Protein AF-A0A9P0EBK1-F1 (afdb_monomer_lite)

Sequence (150 aa):
MSRCSFFGSYISLRIVVLMTQYEDGDSQLDVKVKKATERISENIHIVANEPSLAFYRLQEHVRKALPPMVEKRVEVTKLHHELQGRCYDVEYAVRTKESTSVYKRLSAHITIDLPDLPELSDALRETASKVESMMAQARTASLATNDGNS

pLDDT: mean 74.44, std 15.63, range [40.44, 98.38]

Radius of gyration: 36.27 Å; chains: 1; bounding box: 53×40×98 Å

Foldseek 3Di:
DVVLQVVLVVVLVVLVVVLVPDDDDDPVVNVVSVVVSVVVSVLSNCCSPPVVVNVVVVVVCCVPVVPVVVVVVVVVVVVVVVVVVVVVVVVVVVVCCVVVPPVVVVVVVPPPPDDDDVVVVVVVVVVVVVVVVVVVVVVVVVVVPPPDDD

Organism: Nezara viridula (NCBI:txid85310)

Structure (mmCIF, N/CA/C/O backbone):
data_AF-A0A9P0EBK1-F1
#
_entry.id   AF-A0A9P0EBK1-F1
#
loop_
_atom_site.group_PDB
_atom_site.id
_atom_site.type_symbol
_atom_site.label_atom_id
_atom_site.label_alt_id
_atom_site.label_comp_id
_atom_site.label_asym_id
_atom_site.label_entity_id
_atom_site.label_seq_id
_atom_site.pdbx_PDB_ins_code
_atom_site.Cartn_x
_atom_site.Cartn_y
_atom_site.Cartn_z
_atom_site.occupancy
_atom_site.B_iso_or_equiv
_atom_site.auth_seq_id
_atom_site.auth_comp_id
_atom_site.auth_asym_id
_atom_site.auth_atom_id
_atom_site.pdbx_PDB_model_num
ATOM 1 N N . MET A 1 1 ? -22.689 16.386 29.065 1.00 52.69 1 MET A N 1
ATOM 2 C CA . MET A 1 1 ? -22.058 15.070 28.808 1.00 52.69 1 MET A CA 1
ATOM 3 C C . MET A 1 1 ? -23.048 13.904 28.756 1.00 52.69 1 MET A C 1
ATOM 5 O O . MET A 1 1 ? -22.875 13.059 27.894 1.00 52.69 1 MET A O 1
ATOM 9 N N . SER A 1 2 ? -24.131 13.875 29.542 1.00 53.50 2 SER A N 1
ATOM 10 C CA . SER A 1 2 ? -25.015 12.693 29.655 1.00 53.50 2 SER A CA 1
ATOM 11 C C . SER A 1 2 ? -25.750 12.242 28.379 1.00 53.50 2 SER A C 1
ATOM 13 O O . SER A 1 2 ? -26.094 11.071 28.264 1.00 53.50 2 SER A O 1
ATOM 15 N N . ARG A 1 3 ? -25.982 13.127 27.396 1.00 54.09 3 ARG A N 1
ATOM 16 C CA . ARG A 1 3 ? -26.637 12.755 26.122 1.00 54.09 3 ARG A CA 1
ATOM 17 C C . ARG A 1 3 ? -25.721 11.975 25.165 1.00 54.09 3 ARG A C 1
ATOM 19 O O . ARG A 1 3 ? -26.217 11.081 24.489 1.00 54.09 3 ARG A O 1
ATOM 26 N N . CYS A 1 4 ? -24.412 12.258 25.145 1.00 51.88 4 CYS A N 1
ATOM 27 C CA . CYS A 1 4 ? -23.441 11.478 24.357 1.00 51.88 4 CYS A CA 1
ATOM 28 C C . CYS A 1 4 ? -23.273 10.068 24.926 1.00 51.88 4 CYS A C 1
ATOM 30 O O . CYS A 1 4 ? -23.305 9.104 24.170 1.00 51.88 4 CYS A O 1
ATOM 32 N N . SER A 1 5 ? -23.201 9.944 26.252 1.00 57.41 5 SER A N 1
ATOM 33 C CA . SER A 1 5 ? -23.098 8.655 26.941 1.00 57.41 5 SER A CA 1
ATOM 34 C C . SER A 1 5 ? -24.296 7.742 26.678 1.00 57.41 5 SER A C 1
ATOM 36 O O . SER A 1 5 ? -24.140 6.543 26.431 1.00 57.41 5 SER A O 1
ATOM 38 N N . PHE A 1 6 ? -25.504 8.319 26.675 1.00 58.19 6 PHE A N 1
ATOM 39 C CA . PHE A 1 6 ? -26.739 7.582 26.407 1.00 58.19 6 PHE A CA 1
ATOM 40 C C . PHE A 1 6 ? -26.846 7.161 24.937 1.00 58.19 6 PHE A C 1
ATOM 42 O O . PHE A 1 6 ? -27.179 6.017 24.641 1.00 58.19 6 PHE A O 1
ATOM 49 N N . PHE A 1 7 ? -26.509 8.063 24.009 1.00 63.38 7 PHE A N 1
ATOM 50 C CA . PHE A 1 7 ? -26.527 7.773 22.576 1.00 63.38 7 PHE A CA 1
ATOM 51 C C . PHE A 1 7 ? -25.446 6.755 22.185 1.00 63.38 7 PHE A C 1
ATOM 53 O O . PHE A 1 7 ? -25.712 5.843 21.412 1.00 63.38 7 PHE A O 1
ATOM 60 N N . GLY A 1 8 ? -24.258 6.839 22.785 1.00 63.53 8 GLY A N 1
ATOM 61 C CA . GLY A 1 8 ? -23.169 5.878 22.614 1.00 63.53 8 GLY A CA 1
ATOM 62 C C . GLY A 1 8 ? -23.495 4.475 23.095 1.00 63.53 8 GLY A C 1
ATOM 63 O O . GLY A 1 8 ? -23.283 3.504 22.371 1.00 63.53 8 GLY A O 1
ATOM 64 N N . SER A 1 9 ? -24.062 4.377 24.299 1.00 67.00 9 SER A N 1
ATOM 65 C CA . SER A 1 9 ? -24.529 3.101 24.849 1.00 67.00 9 SER A CA 1
ATOM 66 C C . SER A 1 9 ? -25.658 2.517 23.999 1.00 67.00 9 SER A C 1
ATOM 68 O O . SER A 1 9 ? -25.651 1.323 23.716 1.00 67.00 9 SER A O 1
ATOM 70 N N . TYR A 1 10 ? -26.578 3.358 23.513 1.00 72.19 10 TYR A N 1
ATOM 71 C CA . TYR A 1 10 ? -27.654 2.942 22.615 1.00 72.19 10 TYR A CA 1
ATOM 72 C C . TYR A 1 10 ? -27.128 2.436 21.263 1.00 72.19 10 TYR A C 1
ATOM 74 O O . TYR A 1 10 ? -27.558 1.382 20.806 1.00 72.19 10 TYR A O 1
ATOM 82 N N . ILE A 1 11 ? -26.174 3.132 20.632 1.00 72.94 11 ILE A N 1
ATOM 83 C CA . ILE A 1 11 ? -25.571 2.690 19.364 1.00 72.94 11 ILE A CA 1
ATOM 84 C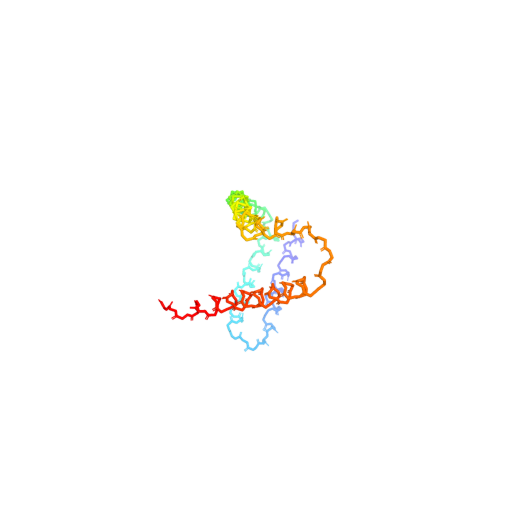 C . ILE A 1 11 ? -24.776 1.394 19.555 1.00 72.94 11 ILE A C 1
ATOM 86 O O . ILE A 1 11 ? -24.922 0.482 18.745 1.00 72.94 11 ILE A O 1
ATOM 90 N N . SER A 1 12 ? -23.970 1.287 20.616 1.00 70.12 12 SER A N 1
ATOM 91 C CA . SER A 1 12 ? -23.193 0.075 20.904 1.00 70.12 12 SER A CA 1
ATOM 92 C C . SER A 1 12 ? -24.108 -1.133 21.126 1.00 70.12 12 SER A C 1
ATOM 94 O O . SER A 1 12 ? -23.934 -2.169 20.486 1.00 70.12 12 SER A O 1
ATOM 96 N N . LEU A 1 13 ? -25.162 -0.964 21.933 1.00 69.19 13 LEU A N 1
ATOM 97 C CA . LEU A 1 13 ? -26.170 -1.997 22.164 1.00 69.19 13 LEU A CA 1
ATOM 98 C C . LEU A 1 13 ? -26.901 -2.373 20.867 1.00 69.19 13 LEU A C 1
ATOM 100 O O . LEU A 1 13 ? -27.123 -3.549 20.598 1.00 69.19 13 LEU A O 1
ATOM 104 N N . ARG A 1 14 ? -27.228 -1.392 20.020 1.00 75.38 14 ARG A N 1
ATOM 105 C CA . ARG A 1 14 ? -27.930 -1.624 18.753 1.00 75.38 14 ARG A CA 1
ATOM 106 C C . ARG A 1 14 ? -27.056 -2.312 17.699 1.00 75.38 14 ARG A C 1
ATOM 108 O O . ARG A 1 14 ? -27.589 -3.096 16.924 1.00 75.38 14 ARG A O 1
ATOM 115 N N . ILE A 1 15 ? -25.745 -2.066 17.680 1.00 74.75 15 ILE A N 1
ATOM 116 C CA . ILE A 1 15 ? -24.783 -2.781 16.821 1.00 74.75 15 ILE A CA 1
ATOM 117 C C . ILE A 1 15 ? -24.670 -4.248 17.240 1.00 74.75 15 ILE A C 1
ATOM 119 O O . ILE A 1 15 ? -24.749 -5.125 16.384 1.00 74.75 15 ILE A O 1
ATOM 123 N N . VAL A 1 16 ? -24.549 -4.516 18.546 1.00 68.69 16 VAL A N 1
ATOM 124 C CA . VAL A 1 16 ? -24.516 -5.888 19.077 1.00 68.69 16 VAL A CA 1
ATOM 125 C C . VAL A 1 16 ? -25.817 -6.622 18.737 1.00 68.69 16 VAL A C 1
ATOM 127 O O . VAL A 1 16 ? -25.772 -7.725 18.203 1.00 68.69 16 VAL A O 1
ATOM 130 N N . VAL A 1 17 ? -26.974 -5.983 18.951 1.00 69.81 17 VAL A N 1
ATOM 131 C CA . VAL A 1 17 ? -28.292 -6.576 18.664 1.00 69.81 17 VAL A CA 1
ATOM 132 C C . VAL A 1 17 ? -28.530 -6.797 17.162 1.00 69.81 17 VAL A C 1
ATOM 134 O O . VAL A 1 17 ? -29.063 -7.837 16.784 1.00 69.81 17 VAL A O 1
ATOM 137 N N . LEU A 1 18 ? -28.127 -5.868 16.286 1.00 68.25 18 LEU A N 1
ATOM 138 C CA . LEU A 1 18 ? -28.263 -6.041 14.831 1.00 68.25 18 LEU A CA 1
ATOM 139 C C . LEU A 1 18 ? -27.420 -7.204 14.300 1.00 68.25 18 LEU A C 1
ATOM 141 O O . LEU A 1 18 ? -27.863 -7.901 13.394 1.00 68.25 18 LEU A O 1
ATOM 145 N N . MET A 1 19 ? -26.235 -7.433 14.867 1.00 64.69 19 MET A N 1
ATOM 146 C CA . MET A 1 19 ? -25.351 -8.516 14.426 1.00 64.69 19 MET A CA 1
ATOM 147 C C . MET A 1 19 ? -25.790 -9.880 14.965 1.00 64.69 19 MET A C 1
ATOM 149 O O . MET A 1 19 ? -25.673 -10.864 14.249 1.00 64.69 19 MET A O 1
ATOM 153 N N . THR A 1 20 ? -26.409 -9.949 16.153 1.00 62.91 20 THR A N 1
ATOM 154 C CA . THR A 1 20 ? -27.054 -11.193 16.632 1.00 62.91 20 THR A CA 1
ATOM 155 C C . THR A 1 20 ? -28.244 -11.654 15.780 1.00 62.91 20 THR A C 1
ATOM 157 O O . THR A 1 20 ? -28.756 -12.742 16.007 1.00 62.91 20 THR A O 1
ATOM 160 N N . GLN A 1 21 ? -28.706 -10.832 14.834 1.00 58.44 21 GLN A N 1
ATOM 161 C CA . GLN A 1 21 ? -29.834 -11.128 13.945 1.00 58.44 21 GLN A CA 1
ATOM 162 C C . GLN A 1 21 ? -29.394 -11.425 12.495 1.00 58.44 21 GLN A C 1
ATOM 164 O O . GLN A 1 21 ? -30.252 -11.651 11.646 1.00 58.44 21 GLN A O 1
ATOM 169 N N . TYR A 1 22 ? -28.088 -11.404 12.187 1.00 60.12 22 TYR A N 1
ATOM 170 C CA . TYR A 1 22 ? -27.559 -11.693 10.848 1.00 60.12 22 TYR A CA 1
ATOM 171 C C . TYR A 1 22 ? -27.051 -13.142 10.784 1.00 60.12 22 TYR A C 1
ATOM 173 O O . TYR A 1 22 ? -25.856 -13.399 10.859 1.00 60.12 22 TYR A O 1
ATOM 181 N N . GLU A 1 23 ? -27.974 -14.096 10.687 1.00 58.88 23 GLU A N 1
ATOM 182 C CA . GLU A 1 23 ? -27.655 -15.507 10.441 1.00 58.88 23 GLU A CA 1
ATOM 183 C C . GLU A 1 23 ? -27.718 -15.769 8.930 1.00 58.88 23 GLU A C 1
ATOM 185 O O . GLU A 1 23 ? -28.807 -15.931 8.379 1.00 58.88 23 GLU A O 1
ATOM 190 N N . ASP A 1 24 ? -26.565 -15.796 8.249 1.00 55.53 24 ASP A N 1
ATOM 191 C CA . ASP A 1 24 ? -26.488 -16.332 6.884 1.00 55.53 24 ASP A CA 1
ATOM 192 C C . ASP A 1 24 ? -25.186 -17.119 6.631 1.00 55.53 24 ASP A C 1
ATOM 194 O O . ASP A 1 24 ? -24.094 -16.571 6.466 1.00 55.53 24 ASP A O 1
ATOM 198 N N . GLY A 1 25 ? -25.337 -18.446 6.619 1.00 64.38 25 GLY A N 1
ATOM 199 C CA . GLY A 1 25 ? -24.659 -19.383 5.718 1.00 64.38 25 GLY A CA 1
ATOM 200 C C . GLY A 1 25 ? -23.195 -19.773 5.956 1.00 64.38 25 GLY A C 1
ATOM 201 O O . GLY A 1 25 ? -22.862 -20.936 5.727 1.00 64.38 25 GLY A O 1
ATOM 202 N N . ASP A 1 26 ? -22.310 -18.871 6.397 1.00 72.62 26 ASP A N 1
ATOM 203 C CA . ASP A 1 26 ? -20.859 -19.140 6.451 1.00 72.62 26 ASP A CA 1
ATOM 204 C C . ASP A 1 26 ? -20.251 -18.910 7.845 1.00 72.62 26 ASP A C 1
ATOM 206 O O . ASP A 1 26 ? -19.973 -17.787 8.273 1.00 72.62 26 ASP A O 1
ATOM 210 N N . SER A 1 27 ? -19.969 -20.019 8.537 1.00 77.50 27 SER A N 1
ATOM 211 C CA . SER A 1 27 ? -19.374 -20.047 9.879 1.00 77.50 27 SER A CA 1
ATOM 212 C C . SER A 1 27 ? -18.030 -19.308 9.973 1.00 77.50 27 SER A C 1
ATOM 214 O O . SER A 1 27 ? -17.721 -18.726 11.015 1.00 77.50 27 SER A O 1
ATOM 216 N N . GLN A 1 28 ? -17.219 -19.280 8.908 1.00 78.81 28 GLN A N 1
ATOM 217 C CA . GLN A 1 28 ? -15.946 -18.551 8.936 1.00 78.81 28 GLN A CA 1
ATOM 218 C C . GLN A 1 28 ? -16.134 -17.038 8.824 1.00 78.81 28 GLN A C 1
ATOM 220 O O . GLN A 1 28 ? -15.359 -16.270 9.410 1.00 78.81 28 GLN A O 1
ATOM 225 N N . LEU A 1 29 ? -17.127 -16.607 8.049 1.00 80.44 29 LEU A N 1
ATOM 226 C CA . LEU A 1 29 ? -17.467 -15.199 7.921 1.00 80.44 29 LEU A CA 1
ATOM 227 C C . LEU A 1 29 ? -18.080 -14.687 9.224 1.00 80.44 29 LEU A C 1
ATOM 229 O O . LEU A 1 29 ? -17.673 -13.626 9.696 1.00 80.44 29 LEU A O 1
ATOM 233 N N . ASP A 1 30 ? -18.946 -15.481 9.851 1.00 77.06 30 ASP A N 1
ATOM 234 C CA . ASP A 1 30 ? -19.597 -15.140 11.115 1.00 77.06 30 ASP A CA 1
ATOM 235 C C . ASP A 1 30 ? -18.582 -14.858 12.236 1.00 77.06 30 ASP A C 1
ATOM 237 O O . ASP A 1 30 ? -18.602 -13.801 12.869 1.00 77.06 30 ASP A O 1
ATOM 241 N N . VAL A 1 31 ? -17.568 -15.717 12.395 1.00 84.06 31 VAL A N 1
ATOM 242 C CA . VAL A 1 31 ? -16.490 -15.498 13.379 1.00 84.06 31 VAL A CA 1
ATOM 243 C C . VAL A 1 31 ? -15.730 -14.188 13.121 1.00 84.06 31 VAL A C 1
ATOM 245 O O . VAL A 1 31 ? -15.376 -13.469 14.063 1.00 84.06 31 VAL A O 1
ATOM 248 N N . LYS A 1 32 ? -15.470 -13.844 11.853 1.00 83.50 32 LYS A N 1
ATOM 249 C CA . LYS A 1 32 ? -14.778 -12.595 11.486 1.00 83.50 32 LYS A CA 1
ATOM 250 C C . LYS A 1 32 ? -15.658 -11.373 11.725 1.00 83.50 32 LYS A C 1
ATOM 252 O O . LYS A 1 32 ? -15.167 -10.382 12.269 1.00 83.50 32 LYS A O 1
ATOM 257 N N . VAL A 1 33 ? -16.932 -11.447 11.351 1.00 82.19 33 VAL A N 1
ATOM 258 C CA . VAL A 1 33 ? -17.923 -10.382 11.547 1.00 82.19 33 VAL A CA 1
ATOM 259 C C . VAL A 1 33 ? -18.133 -10.131 13.034 1.00 82.19 33 VAL A C 1
ATOM 261 O O . VAL A 1 33 ? -18.069 -8.981 13.467 1.00 82.19 33 VAL A O 1
ATOM 264 N N . LYS A 1 34 ? -18.262 -11.181 13.845 1.00 80.94 34 LYS A N 1
ATOM 265 C CA . LYS A 1 34 ? -18.395 -11.083 15.301 1.00 80.94 34 LYS A CA 1
ATOM 266 C C . LYS A 1 34 ? -17.183 -10.410 15.942 1.00 80.94 34 LYS A C 1
ATOM 268 O O . LYS A 1 34 ? -17.332 -9.436 16.675 1.00 80.94 34 LYS A O 1
ATOM 273 N N . LYS A 1 35 ? -15.971 -10.822 15.560 1.00 84.75 35 LYS A N 1
ATOM 274 C CA . LYS A 1 35 ? -14.723 -10.206 16.041 1.00 84.75 35 LYS A CA 1
ATOM 275 C C . LYS A 1 35 ? -14.568 -8.746 15.600 1.00 84.75 35 LYS A C 1
ATOM 277 O O . LYS A 1 35 ? -14.079 -7.915 16.364 1.00 84.75 35 LYS A O 1
ATOM 282 N N . ALA A 1 36 ? -14.964 -8.413 14.371 1.00 83.38 36 ALA A N 1
ATOM 283 C CA . ALA A 1 36 ? -14.972 -7.034 13.886 1.00 83.38 36 ALA A CA 1
ATOM 284 C C . ALA A 1 36 ? -16.010 -6.184 14.635 1.00 83.38 36 ALA A C 1
ATOM 286 O O . ALA A 1 36 ? -15.733 -5.044 14.998 1.00 83.38 36 ALA A O 1
ATOM 287 N N . THR A 1 37 ? -17.173 -6.758 14.929 1.00 82.25 37 THR A N 1
ATOM 288 C CA . THR A 1 37 ? -18.268 -6.107 15.653 1.00 82.25 37 THR A CA 1
ATOM 289 C C . THR A 1 37 ? -17.893 -5.817 17.099 1.00 82.25 37 THR A C 1
ATOM 291 O O . THR A 1 37 ? -18.113 -4.701 17.558 1.00 82.25 37 THR A O 1
ATOM 294 N N . GLU A 1 38 ? -17.266 -6.765 17.799 1.00 82.81 38 GLU A N 1
ATOM 295 C CA . GLU A 1 38 ? -16.727 -6.552 19.149 1.00 82.81 38 GLU A CA 1
ATOM 296 C C . GLU A 1 38 ? -15.749 -5.370 19.167 1.00 82.81 38 GLU A C 1
ATOM 298 O O . GLU A 1 38 ? -15.871 -4.465 19.991 1.00 82.81 38 GLU A O 1
ATOM 303 N N . ARG A 1 39 ? -14.842 -5.308 18.182 1.00 83.38 39 ARG A N 1
ATOM 304 C CA . ARG A 1 39 ? -13.891 -4.196 18.017 1.00 83.38 39 ARG A CA 1
ATOM 305 C C . ARG A 1 39 ? -14.595 -2.864 17.745 1.00 83.38 39 ARG A C 1
ATOM 307 O O . ARG A 1 39 ? -14.184 -1.834 18.274 1.00 83.38 39 ARG A O 1
ATOM 314 N N . ILE A 1 40 ? -15.633 -2.859 16.909 1.00 84.62 40 ILE A N 1
ATOM 315 C CA . ILE A 1 40 ? -16.404 -1.651 16.578 1.00 84.62 40 ILE A CA 1
ATOM 316 C C . ILE A 1 40 ? -17.206 -1.168 17.795 1.00 84.62 40 ILE A C 1
ATOM 318 O O . ILE A 1 40 ? -17.192 0.025 18.094 1.00 84.62 40 ILE A O 1
ATOM 322 N N . SER A 1 41 ? -17.863 -2.080 18.512 1.00 82.25 41 SER A N 1
ATOM 323 C CA . SER A 1 41 ? -18.663 -1.801 19.711 1.00 82.25 41 SER A CA 1
ATOM 324 C C . SER A 1 41 ? -17.804 -1.238 20.846 1.00 82.25 41 SER A C 1
ATOM 326 O O . SER A 1 41 ? -18.164 -0.219 21.443 1.00 82.25 41 SER A O 1
ATOM 328 N N . GLU A 1 42 ? -16.629 -1.827 21.081 1.00 80.06 42 GLU A N 1
ATOM 329 C CA . GLU A 1 42 ? -15.662 -1.322 22.055 1.00 80.06 42 GLU A CA 1
ATOM 330 C C . GLU A 1 42 ? -15.197 0.095 21.685 1.00 80.06 42 GLU A C 1
ATOM 332 O O . GLU A 1 42 ? -15.240 1.012 22.509 1.00 80.06 42 GLU A O 1
ATOM 337 N N . ASN A 1 43 ? -14.828 0.315 20.421 1.00 76.19 43 ASN A N 1
ATOM 338 C CA . ASN A 1 43 ? -14.378 1.626 19.957 1.00 76.19 43 ASN A CA 1
ATOM 339 C C . ASN A 1 43 ? -15.482 2.694 20.048 1.00 76.19 43 ASN A C 1
ATOM 341 O O . ASN A 1 43 ? -15.198 3.828 20.434 1.00 76.19 43 ASN A O 1
ATOM 345 N N . ILE A 1 44 ? -16.738 2.347 19.755 1.00 79.81 44 ILE A N 1
ATOM 346 C CA . ILE A 1 44 ? -17.887 3.255 19.891 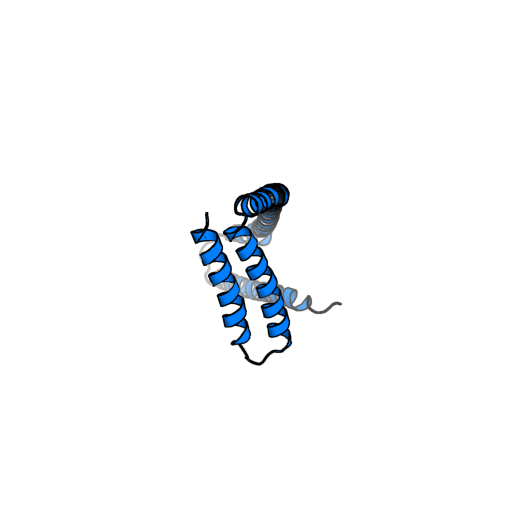1.00 79.81 44 ILE A CA 1
ATOM 347 C C . ILE A 1 44 ? -18.133 3.641 21.347 1.00 79.81 44 ILE A C 1
ATOM 349 O O . ILE A 1 44 ? -18.403 4.810 21.626 1.00 79.81 44 ILE A O 1
ATOM 353 N N . HIS A 1 45 ? -18.000 2.693 22.275 1.00 72.88 45 HIS A N 1
ATOM 354 C CA . HIS A 1 45 ? -18.133 2.979 23.700 1.00 72.88 45 HIS A CA 1
ATOM 355 C C . HIS A 1 45 ? -17.067 3.983 24.164 1.00 72.88 45 HIS A C 1
ATOM 357 O O . HIS A 1 45 ? -17.390 4.965 24.830 1.00 72.88 45 HIS A O 1
ATOM 363 N N . ILE A 1 46 ? -15.809 3.795 23.753 1.00 73.38 46 ILE A N 1
ATOM 364 C CA . ILE A 1 46 ? -14.713 4.714 24.092 1.00 73.38 46 ILE A CA 1
ATOM 365 C C . ILE A 1 46 ? -14.966 6.107 23.507 1.00 73.38 46 ILE A C 1
ATOM 367 O O . ILE A 1 46 ? -14.839 7.093 24.220 1.00 73.38 46 ILE A O 1
ATOM 371 N N . VAL A 1 47 ? -15.375 6.209 22.240 1.00 71.19 47 VAL A N 1
ATOM 372 C CA . VAL A 1 47 ? -15.638 7.504 21.584 1.00 71.19 47 VAL A CA 1
ATOM 373 C C . VAL A 1 47 ? -16.791 8.261 22.246 1.00 71.19 47 VAL A C 1
ATOM 375 O O . VAL A 1 47 ? -16.734 9.484 22.371 1.00 71.19 47 VAL A O 1
ATOM 378 N N . ALA A 1 48 ? -17.839 7.556 22.667 1.00 70.12 48 ALA A N 1
ATOM 379 C CA . ALA A 1 48 ? -19.054 8.191 23.158 1.00 70.12 48 ALA A CA 1
ATOM 380 C C . ALA A 1 48 ? -19.045 8.508 24.662 1.00 70.12 48 ALA A C 1
ATOM 382 O O . ALA A 1 48 ? -19.766 9.416 25.086 1.00 70.12 48 ALA A O 1
ATOM 383 N N . ASN A 1 49 ? -18.236 7.794 25.453 1.00 67.75 49 ASN A N 1
ATOM 384 C CA . ASN A 1 49 ? -18.074 8.049 26.886 1.00 67.75 49 ASN A CA 1
ATOM 385 C C . ASN A 1 49 ? -16.767 8.768 27.237 1.00 67.75 49 ASN A C 1
ATOM 387 O O . ASN A 1 49 ? -16.775 9.590 28.144 1.00 67.75 49 ASN A O 1
ATOM 391 N N . GLU A 1 50 ? -15.681 8.527 26.500 1.00 79.00 50 GLU A N 1
ATOM 392 C CA . GLU A 1 50 ? -14.344 9.074 26.771 1.00 79.00 50 GLU A CA 1
ATOM 393 C C . GLU A 1 50 ? -13.732 9.695 25.495 1.00 79.00 50 GLU A C 1
ATOM 395 O O . GLU A 1 50 ? -12.716 9.216 24.970 1.00 79.00 50 GLU A O 1
ATOM 400 N N . PRO A 1 51 ? -14.330 10.782 24.962 1.00 69.06 51 PRO A N 1
ATOM 401 C CA . PRO A 1 51 ? -13.948 11.360 23.670 1.00 69.06 51 PRO A CA 1
ATOM 402 C C . PRO A 1 51 ? -12.470 11.778 23.619 1.00 69.06 51 PRO A C 1
ATOM 404 O O . PRO A 1 51 ? -11.817 11.625 22.587 1.00 69.06 51 PRO A O 1
ATOM 407 N N . SER A 1 52 ? -11.905 12.232 24.742 1.00 81.75 52 SER A N 1
ATOM 408 C CA . SER A 1 52 ? -10.489 12.605 24.853 1.00 81.75 52 SER A CA 1
ATOM 409 C C . SER A 1 52 ? -9.542 11.429 24.586 1.00 81.75 52 SER A C 1
ATOM 411 O O . SER A 1 52 ? -8.528 11.595 23.908 1.00 81.75 52 SER A O 1
ATOM 413 N N . LEU A 1 53 ? -9.875 10.225 25.064 1.00 80.75 53 LEU A N 1
ATOM 414 C CA . LEU A 1 53 ? -9.050 9.032 24.856 1.00 80.75 53 LEU A CA 1
ATOM 415 C C . LEU A 1 53 ? -9.125 8.544 23.404 1.00 80.75 53 LEU A C 1
ATOM 417 O O . LEU A 1 53 ? -8.118 8.101 22.846 1.00 80.75 53 LEU A O 1
ATOM 421 N N . ALA A 1 54 ? -10.297 8.657 22.775 1.00 81.75 54 ALA A N 1
ATOM 422 C CA . ALA A 1 54 ? -10.461 8.348 21.360 1.00 81.75 54 ALA A CA 1
ATOM 423 C C . ALA A 1 54 ? -9.608 9.266 20.471 1.00 81.75 54 ALA A C 1
ATOM 425 O O . ALA A 1 54 ? -8.865 8.775 19.617 1.00 81.75 54 ALA A O 1
ATOM 426 N N . PHE A 1 55 ? -9.645 10.582 20.710 1.00 83.50 55 PHE A N 1
ATOM 427 C CA . PHE A 1 55 ? -8.807 11.534 19.978 1.00 83.50 55 PHE A CA 1
ATOM 428 C C . PHE A 1 55 ? -7.314 11.308 20.222 1.00 83.50 55 PHE A C 1
ATOM 430 O O . PHE A 1 55 ? -6.540 11.372 19.270 1.00 83.50 55 PHE A O 1
ATOM 437 N N . TYR A 1 56 ? -6.910 10.972 21.450 1.00 86.00 56 TYR A N 1
ATOM 438 C CA . TYR A 1 56 ? -5.520 10.623 21.753 1.00 86.00 56 TYR A CA 1
ATOM 439 C C . TYR A 1 56 ? -5.043 9.402 20.952 1.00 86.00 56 TYR A C 1
ATOM 441 O O . TYR A 1 56 ? -3.991 9.448 20.318 1.00 86.00 56 TYR A O 1
ATOM 449 N N . ARG A 1 57 ? -5.834 8.321 20.909 1.00 86.38 57 ARG A N 1
ATOM 450 C CA . ARG A 1 57 ? -5.498 7.118 20.126 1.00 86.38 57 ARG A CA 1
ATOM 451 C C . ARG A 1 57 ? -5.422 7.407 18.628 1.00 86.38 57 ARG A C 1
ATOM 453 O O . ARG A 1 57 ? -4.521 6.901 17.962 1.00 86.38 57 ARG A O 1
ATOM 460 N N . LEU A 1 58 ? -6.337 8.226 18.109 1.00 87.75 58 LEU A N 1
ATOM 461 C CA . LEU A 1 58 ? -6.333 8.633 16.706 1.00 87.75 58 LEU A CA 1
ATOM 462 C C . LEU A 1 58 ? -5.095 9.475 16.377 1.00 87.75 58 LEU A C 1
ATOM 464 O O . LEU A 1 58 ? -4.387 9.173 15.419 1.00 87.75 58 LEU A O 1
ATOM 468 N N . GLN A 1 59 ? -4.807 10.491 17.192 1.00 93.06 59 GLN A N 1
ATOM 469 C CA . GLN A 1 59 ? -3.639 11.352 17.026 1.00 93.06 59 GLN A CA 1
ATOM 470 C C . GLN A 1 59 ? -2.346 10.536 17.068 1.00 93.06 59 GLN A C 1
ATOM 472 O O . GLN A 1 59 ? -1.484 10.695 16.207 1.00 93.06 59 GLN A O 1
ATOM 477 N N . GLU A 1 60 ? -2.226 9.626 18.031 1.00 94.94 60 GLU A N 1
ATOM 478 C CA . GLU A 1 60 ? -1.048 8.782 18.190 1.00 94.94 60 GLU A CA 1
ATOM 479 C C . GLU A 1 60 ? -0.881 7.789 17.029 1.00 94.94 60 GLU A C 1
ATOM 481 O O . GLU A 1 60 ? 0.240 7.556 16.574 1.00 94.94 60 GLU A O 1
ATOM 486 N N . HIS A 1 61 ? -1.978 7.235 16.499 1.00 95.19 61 HIS A N 1
ATOM 487 C CA . HIS A 1 61 ? -1.938 6.385 15.309 1.00 95.19 61 HIS A CA 1
ATOM 488 C C . HIS A 1 61 ? -1.485 7.167 14.076 1.00 95.19 61 HIS A C 1
ATOM 490 O O . HIS A 1 61 ? -0.580 6.716 13.382 1.00 95.19 61 HIS A O 1
ATOM 496 N N . VAL A 1 62 ? -2.047 8.356 13.833 1.00 97.06 62 VAL A N 1
ATOM 497 C CA . VAL A 1 62 ? -1.613 9.231 12.731 1.00 97.06 62 VAL A CA 1
ATOM 498 C C . VAL A 1 62 ? -0.129 9.568 12.879 1.00 97.06 62 VAL A C 1
ATOM 500 O O . VAL A 1 62 ? 0.633 9.410 11.929 1.00 97.06 62 VAL A O 1
ATOM 503 N N . ARG A 1 63 ? 0.308 9.946 14.085 1.00 97.06 63 ARG A N 1
ATOM 504 C CA . ARG A 1 63 ? 1.706 10.285 14.381 1.00 97.06 63 ARG A CA 1
ATOM 505 C C . ARG A 1 63 ? 2.668 9.119 14.138 1.00 97.06 63 ARG A C 1
ATOM 507 O O . ARG A 1 63 ? 3.793 9.355 13.719 1.00 97.06 63 ARG A O 1
ATOM 514 N N . LYS A 1 64 ? 2.255 7.877 14.411 1.00 96.19 64 LYS A N 1
ATOM 515 C CA . LYS A 1 64 ? 3.093 6.676 14.235 1.00 96.19 64 LYS A CA 1
ATOM 516 C C . LYS A 1 64 ? 3.040 6.095 12.824 1.00 96.19 64 LYS A C 1
ATOM 518 O O . LYS A 1 64 ? 4.066 5.657 12.317 1.00 96.19 64 LYS A O 1
ATOM 523 N N . ALA A 1 65 ? 1.862 6.054 12.209 1.00 95.69 65 ALA A N 1
ATOM 524 C CA . ALA A 1 65 ? 1.645 5.386 10.930 1.00 95.69 65 ALA A CA 1
ATOM 525 C C . ALA A 1 65 ? 2.013 6.275 9.738 1.00 95.69 65 ALA A C 1
ATOM 527 O O . ALA A 1 65 ? 2.553 5.781 8.752 1.00 95.69 65 ALA A O 1
ATOM 528 N N . LEU A 1 66 ? 1.757 7.584 9.817 1.00 97.00 66 LEU A N 1
ATOM 529 C CA . LEU A 1 66 ? 1.915 8.472 8.667 1.00 97.00 66 LEU A CA 1
ATOM 530 C C . LEU A 1 66 ? 3.382 8.727 8.267 1.00 97.00 66 LEU A C 1
ATOM 532 O O . LEU A 1 66 ? 3.654 8.652 7.069 1.00 97.00 66 LEU A O 1
ATOM 536 N N . PRO A 1 67 ? 4.343 8.976 9.186 1.00 97.12 67 PRO A N 1
ATOM 537 C CA . PRO A 1 67 ? 5.736 9.222 8.797 1.00 97.12 67 PRO A CA 1
ATOM 538 C C . PRO A 1 67 ? 6.373 8.103 7.950 1.00 97.12 67 PRO A C 1
ATOM 540 O O . PRO A 1 67 ? 6.801 8.404 6.834 1.00 97.12 67 PRO A O 1
ATOM 543 N N . PRO A 1 68 ? 6.349 6.813 8.358 1.00 96.56 68 PRO A N 1
ATOM 544 C CA . PRO A 1 68 ? 6.930 5.751 7.534 1.00 96.56 68 PRO A CA 1
ATOM 545 C C . PRO A 1 68 ? 6.166 5.546 6.216 1.00 96.56 68 PRO A C 1
ATOM 547 O O . PRO A 1 68 ? 6.754 5.147 5.212 1.00 96.56 68 PRO A O 1
ATOM 550 N N . MET A 1 69 ? 4.860 5.847 6.169 1.00 96.12 69 MET A N 1
ATOM 551 C CA . MET A 1 69 ? 4.092 5.812 4.918 1.00 96.12 69 MET A CA 1
ATOM 552 C C . MET A 1 69 ? 4.545 6.891 3.927 1.00 96.12 69 MET A C 1
ATOM 554 O O . MET A 1 69 ? 4.580 6.633 2.724 1.00 96.12 69 MET A O 1
ATOM 558 N N . VAL A 1 70 ? 4.876 8.092 4.406 1.00 98.06 70 VAL A N 1
ATOM 559 C CA . VAL A 1 70 ? 5.392 9.179 3.561 1.00 98.06 70 VAL A CA 1
ATOM 560 C C . VAL A 1 70 ? 6.781 8.829 3.035 1.00 98.06 70 VAL A C 1
ATOM 562 O O . VAL A 1 70 ? 7.011 8.949 1.834 1.00 98.06 70 VAL A O 1
ATOM 565 N N . GLU A 1 71 ? 7.669 8.316 3.886 1.00 97.62 71 GLU A N 1
ATOM 566 C CA . GLU A 1 71 ? 9.003 7.854 3.477 1.00 97.62 71 GLU A CA 1
ATOM 567 C C . GLU A 1 71 ? 8.916 6.787 2.377 1.00 97.62 71 GLU A C 1
ATOM 569 O O . GLU A 1 71 ? 9.540 6.921 1.323 1.00 97.62 71 GLU A O 1
ATOM 574 N N . LYS A 1 72 ? 8.046 5.784 2.562 1.00 97.75 72 LYS A N 1
ATOM 575 C CA . LYS A 1 72 ? 7.804 4.736 1.561 1.00 97.75 72 LYS A CA 1
ATOM 576 C C . LYS A 1 72 ? 7.276 5.305 0.241 1.00 97.75 72 LYS A C 1
ATOM 578 O O . LYS A 1 72 ? 7.665 4.856 -0.832 1.00 97.75 72 LYS A O 1
ATOM 583 N N . ARG A 1 73 ? 6.378 6.298 0.292 1.00 97.50 73 ARG A N 1
ATOM 584 C CA . ARG A 1 73 ? 5.856 6.964 -0.916 1.00 97.50 73 ARG A CA 1
ATOM 585 C C . ARG A 1 73 ? 6.955 7.700 -1.676 1.00 97.50 73 ARG A C 1
ATOM 587 O O . ARG A 1 73 ? 6.993 7.618 -2.903 1.00 97.50 73 ARG A O 1
ATOM 594 N N . VAL A 1 74 ? 7.844 8.396 -0.968 1.00 98.25 74 VAL A N 1
ATOM 595 C CA . VAL A 1 74 ? 9.007 9.066 -1.569 1.00 98.25 74 VAL A CA 1
ATOM 596 C C . VAL A 1 74 ? 9.943 8.045 -2.221 1.00 98.25 74 VAL A C 1
ATOM 598 O O . VAL A 1 74 ? 10.341 8.234 -3.368 1.00 98.25 74 VAL A O 1
ATOM 601 N N . GLU A 1 75 ? 10.233 6.935 -1.541 1.00 98.12 75 GLU A N 1
ATOM 602 C CA . GLU A 1 75 ? 11.050 5.841 -2.078 1.00 98.12 75 GLU A CA 1
ATOM 603 C C . GLU A 1 75 ? 10.452 5.254 -3.365 1.00 98.12 75 GLU A C 1
ATOM 605 O O . GLU A 1 75 ? 11.135 5.171 -4.385 1.00 98.12 75 GLU A O 1
ATOM 610 N N . VAL A 1 76 ? 9.157 4.925 -3.357 1.00 98.38 76 VAL A N 1
ATOM 611 C CA . VAL A 1 76 ? 8.450 4.415 -4.544 1.00 98.38 76 VAL A CA 1
ATOM 612 C C . VAL A 1 76 ? 8.503 5.417 -5.697 1.00 98.38 76 VAL A C 1
ATOM 614 O O . VAL A 1 76 ? 8.699 5.027 -6.844 1.00 98.38 76 VAL A O 1
ATOM 617 N N . THR A 1 77 ? 8.374 6.711 -5.404 1.00 97.94 77 THR A N 1
ATOM 618 C CA . THR A 1 77 ? 8.428 7.770 -6.423 1.00 97.94 77 THR A CA 1
ATOM 619 C C . THR A 1 77 ? 9.822 7.865 -7.045 1.00 97.94 77 THR A C 1
ATOM 621 O O . THR A 1 77 ? 9.951 7.988 -8.262 1.00 97.94 77 THR A O 1
ATOM 624 N N . LYS A 1 78 ? 10.875 7.741 -6.228 1.00 98.06 78 LYS A N 1
ATOM 625 C CA . LYS A 1 78 ? 12.262 7.691 -6.702 1.00 98.06 78 LYS A CA 1
ATOM 626 C C . LYS A 1 78 ? 12.501 6.478 -7.605 1.00 98.06 78 LYS A C 1
ATOM 628 O O . LYS A 1 78 ? 13.016 6.641 -8.707 1.00 98.06 78 LYS A O 1
ATOM 633 N N . LEU A 1 79 ? 12.094 5.289 -7.160 1.00 97.94 79 LEU A N 1
ATOM 634 C CA . LEU A 1 79 ? 12.225 4.052 -7.937 1.00 97.94 79 LEU A CA 1
ATOM 635 C C . LEU A 1 79 ? 11.456 4.127 -9.257 1.00 97.94 79 LEU A C 1
ATOM 637 O O . LEU A 1 79 ? 11.952 3.677 -10.285 1.00 97.94 79 LEU A O 1
ATOM 641 N N . HIS A 1 80 ? 10.265 4.726 -9.246 1.00 97.81 80 HIS A N 1
ATOM 642 C CA . HIS A 1 80 ? 9.482 4.941 -10.456 1.00 97.81 80 HIS A CA 1
ATOM 643 C C . HIS A 1 80 ? 10.230 5.815 -11.468 1.00 97.81 80 HIS A C 1
ATOM 645 O O . HIS A 1 80 ? 10.284 5.473 -12.646 1.00 97.81 80 HIS A O 1
ATOM 651 N N . HIS A 1 81 ? 10.848 6.906 -11.010 1.00 97.38 81 HIS A N 1
ATOM 652 C CA . HIS A 1 81 ? 11.615 7.789 -11.884 1.00 97.38 81 HIS A CA 1
ATOM 653 C C .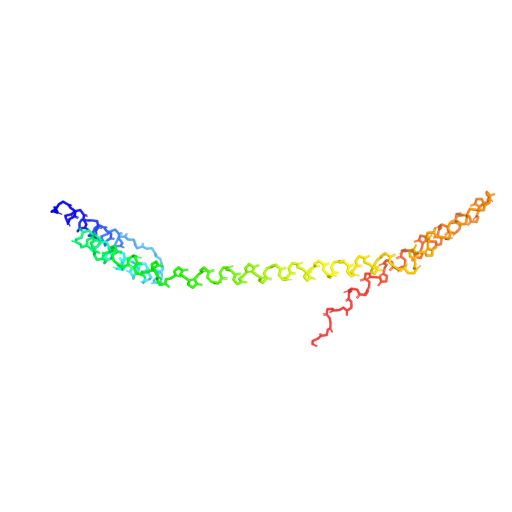 HIS A 1 81 ? 12.857 7.098 -12.468 1.00 97.38 81 HIS A C 1
ATOM 655 O O . HIS A 1 81 ? 13.146 7.234 -13.655 1.00 97.38 81 HIS A O 1
ATOM 661 N N . GLU A 1 82 ? 13.561 6.305 -11.658 1.00 97.69 82 GLU A N 1
ATOM 662 C CA . GLU A 1 82 ? 14.713 5.520 -12.112 1.00 97.69 82 GLU A CA 1
ATOM 663 C C . GLU A 1 82 ? 14.306 4.469 -13.153 1.00 97.69 82 GLU A C 1
ATOM 665 O O . GLU A 1 82 ? 14.904 4.389 -14.227 1.00 97.69 82 GLU A O 1
ATOM 670 N N . LEU A 1 83 ? 13.238 3.714 -12.880 1.00 97.69 83 LEU A N 1
ATOM 671 C CA . LEU A 1 83 ? 12.687 2.743 -13.821 1.00 97.69 83 LEU A CA 1
ATOM 672 C C . LEU A 1 83 ? 12.268 3.411 -15.135 1.00 97.69 83 LEU A C 1
ATOM 674 O O . LEU A 1 83 ? 12.560 2.886 -16.206 1.00 97.69 83 LEU A O 1
ATOM 678 N N . GLN A 1 84 ? 11.627 4.578 -15.068 1.00 97.25 84 GLN A N 1
ATOM 679 C CA . GLN A 1 84 ? 11.221 5.331 -16.252 1.00 97.25 84 GLN A CA 1
ATOM 680 C C . GLN A 1 84 ? 12.426 5.743 -17.110 1.00 97.25 84 GLN A C 1
ATOM 682 O O . GLN A 1 84 ? 12.379 5.583 -18.330 1.00 97.25 84 GLN A O 1
ATOM 687 N N . GLY A 1 85 ? 13.513 6.219 -16.491 1.00 95.62 85 GLY A N 1
ATOM 688 C CA . GLY A 1 85 ? 14.761 6.519 -17.201 1.00 95.62 85 GLY A CA 1
ATOM 689 C C . GLY A 1 85 ? 15.331 5.285 -17.905 1.00 95.62 85 GLY A C 1
ATOM 690 O O . GLY A 1 85 ? 15.648 5.331 -19.091 1.00 95.62 85 GLY A O 1
ATOM 691 N N . ARG A 1 86 ? 15.348 4.139 -17.213 1.00 95.38 86 ARG A N 1
ATOM 692 C CA . ARG A 1 86 ? 15.797 2.856 -17.777 1.00 95.38 86 ARG A CA 1
ATOM 693 C C . ARG A 1 86 ? 14.929 2.383 -18.946 1.00 95.38 86 ARG A C 1
ATOM 695 O O . ARG A 1 86 ? 15.470 1.868 -19.923 1.00 95.38 86 ARG A O 1
ATOM 702 N N . CYS A 1 87 ? 13.609 2.556 -18.875 1.00 95.25 87 CYS A N 1
ATOM 703 C CA . CYS A 1 87 ? 12.713 2.260 -19.996 1.00 95.25 87 CYS A CA 1
ATOM 704 C C . CYS A 1 87 ? 13.035 3.143 -21.209 1.00 95.25 87 CYS A C 1
ATOM 706 O O . CYS A 1 87 ? 13.133 2.628 -22.321 1.00 95.25 87 CYS A O 1
ATOM 708 N N . TYR A 1 88 ? 13.279 4.438 -20.989 1.00 95.25 88 TYR A N 1
ATOM 709 C CA . TYR A 1 88 ? 13.690 5.363 -22.048 1.00 95.25 88 TYR A CA 1
ATOM 710 C C . TYR A 1 88 ? 15.003 4.942 -22.718 1.00 95.25 88 TYR A C 1
ATOM 712 O O . TYR A 1 88 ? 15.079 4.930 -23.947 1.00 95.25 88 TYR A O 1
ATOM 720 N N . ASP A 1 89 ? 16.012 4.550 -21.936 1.00 94.31 89 ASP A N 1
ATOM 721 C CA . ASP A 1 89 ? 17.295 4.070 -22.464 1.00 94.31 89 ASP A CA 1
ATOM 722 C C . ASP A 1 89 ? 17.115 2.829 -23.349 1.00 94.31 89 ASP A C 1
ATOM 724 O O . ASP A 1 89 ? 17.696 2.732 -24.434 1.00 94.31 89 ASP A O 1
ATOM 728 N N . VAL A 1 90 ? 16.293 1.874 -22.899 1.00 92.69 90 VAL A N 1
ATOM 729 C CA . VAL A 1 90 ? 15.997 0.645 -23.649 1.00 92.69 90 VAL A CA 1
ATOM 730 C C . VAL A 1 90 ? 15.251 0.966 -24.941 1.00 92.69 90 VAL A C 1
ATOM 732 O O . VAL A 1 90 ? 15.668 0.511 -26.008 1.00 92.69 90 VAL A O 1
ATOM 735 N N . GLU A 1 91 ? 14.191 1.774 -24.881 1.00 90.12 91 GLU A N 1
ATOM 736 C CA . GLU A 1 91 ? 13.440 2.192 -26.068 1.00 90.12 91 GLU A CA 1
ATOM 737 C C . GLU A 1 91 ? 14.331 2.933 -27.069 1.00 90.12 91 GLU A C 1
ATOM 739 O O . GLU A 1 91 ? 14.262 2.683 -28.276 1.00 90.12 91 GLU A O 1
ATOM 744 N N . TYR A 1 92 ? 15.213 3.807 -26.582 1.00 90.75 92 TYR A N 1
ATOM 745 C CA . TYR A 1 92 ? 16.177 4.513 -27.416 1.00 90.75 92 TYR A CA 1
ATOM 746 C C . TYR A 1 92 ? 17.170 3.554 -28.084 1.00 90.75 92 TYR A C 1
ATOM 748 O O . TYR A 1 92 ? 17.415 3.652 -29.292 1.00 90.75 92 TYR A O 1
ATOM 756 N N . ALA A 1 93 ? 17.717 2.594 -27.335 1.00 88.06 93 ALA A N 1
ATOM 757 C CA . ALA A 1 93 ? 18.637 1.596 -27.871 1.00 88.06 93 ALA A CA 1
ATOM 758 C C . ALA A 1 93 ? 17.971 0.722 -28.949 1.00 88.06 93 ALA A C 1
ATOM 760 O O . ALA A 1 93 ? 18.585 0.449 -29.984 1.00 88.06 93 ALA A O 1
ATOM 761 N N . VAL A 1 94 ? 16.712 0.319 -28.746 1.00 85.75 94 VAL A N 1
ATOM 762 C CA . VAL A 1 94 ? 15.925 -0.439 -29.736 1.00 85.75 94 VAL A CA 1
ATOM 763 C C . VAL A 1 94 ? 15.697 0.394 -30.998 1.00 85.75 94 VAL A C 1
ATOM 765 O O . VAL A 1 94 ? 16.074 -0.042 -32.087 1.00 85.75 94 VAL A O 1
ATOM 768 N N . ARG A 1 95 ? 15.189 1.626 -30.866 1.00 82.00 95 ARG A N 1
ATOM 769 C CA . ARG A 1 95 ? 14.962 2.536 -32.005 1.00 82.00 95 ARG A CA 1
ATOM 770 C C . ARG A 1 95 ? 16.242 2.817 -32.789 1.00 82.00 95 ARG A C 1
ATOM 772 O O . ARG A 1 95 ? 16.218 2.881 -34.017 1.00 82.00 95 ARG A O 1
ATOM 779 N N . THR A 1 96 ? 17.371 2.951 -32.096 1.00 79.88 96 THR A N 1
ATOM 780 C CA . THR A 1 96 ? 18.678 3.168 -32.729 1.00 79.88 96 THR A CA 1
ATOM 781 C C . THR A 1 96 ? 19.131 1.940 -33.515 1.00 79.88 96 THR A C 1
ATOM 783 O O . THR A 1 96 ? 19.623 2.072 -34.633 1.00 79.88 96 THR A O 1
ATOM 786 N N . LYS A 1 97 ? 18.939 0.721 -32.996 1.00 74.25 97 LYS A N 1
ATOM 787 C CA . LYS A 1 97 ? 19.227 -0.508 -33.759 1.00 74.25 97 LYS A CA 1
ATOM 788 C C . LYS A 1 97 ? 18.334 -0.635 -34.996 1.00 74.25 97 LYS A C 1
ATOM 790 O O . LYS A 1 97 ? 18.797 -1.054 -36.055 1.00 74.25 97 LYS A O 1
ATOM 795 N N . GLU A 1 98 ? 17.075 -0.222 -34.894 1.00 68.31 98 GLU A N 1
ATOM 796 C CA . GL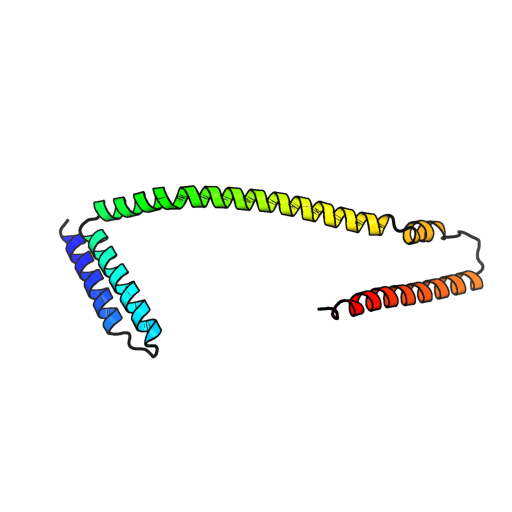U A 1 98 ? 16.142 -0.219 -36.024 1.00 68.31 98 GLU A CA 1
ATOM 797 C C . GLU A 1 98 ? 16.457 0.840 -37.087 1.00 68.31 98 GLU A C 1
ATOM 799 O O . GLU A 1 98 ? 16.115 0.635 -38.255 1.00 68.31 98 GLU A O 1
ATOM 804 N N . SER A 1 99 ? 17.071 1.966 -36.714 1.00 61.75 99 SER A N 1
ATOM 805 C CA . SER A 1 99 ? 17.443 3.051 -37.633 1.00 61.75 99 SER A CA 1
ATOM 806 C C . SER A 1 99 ? 18.843 2.877 -38.232 1.00 61.75 99 SER A C 1
ATOM 808 O O . SER A 1 99 ? 19.063 3.225 -39.390 1.00 61.75 99 SER A O 1
ATOM 810 N N . THR A 1 100 ? 19.780 2.287 -37.487 1.00 60.25 100 THR A N 1
ATOM 811 C CA . THR A 1 100 ? 21.167 2.054 -37.932 1.00 60.25 100 THR A CA 1
ATOM 812 C C . THR A 1 100 ? 21.349 0.773 -38.736 1.00 60.25 100 THR A C 1
ATOM 814 O O . THR A 1 100 ? 22.428 0.574 -39.298 1.00 60.25 100 THR A O 1
ATOM 817 N N . SER A 1 101 ? 20.314 -0.073 -38.825 1.00 64.94 101 SER A N 1
ATOM 818 C CA . SER A 1 101 ? 20.331 -1.293 -39.631 1.00 64.94 101 SER A CA 1
ATOM 819 C C . SER A 1 101 ? 20.899 -1.005 -41.021 1.00 64.94 101 SER A C 1
ATOM 821 O O . SER A 1 101 ? 20.332 -0.238 -41.805 1.00 64.94 101 SER A O 1
ATOM 823 N N . VAL A 1 102 ? 22.039 -1.640 -41.306 1.00 63.50 102 VAL A N 1
ATOM 824 C CA . VAL A 1 102 ? 22.781 -1.556 -42.572 1.00 63.50 102 VAL A CA 1
ATOM 825 C C . VAL A 1 102 ? 21.839 -1.779 -43.759 1.00 63.50 102 VAL A C 1
ATOM 827 O O . VAL A 1 102 ? 21.941 -1.072 -44.755 1.00 63.50 102 VAL A O 1
ATOM 830 N N . TYR A 1 103 ? 20.834 -2.645 -43.592 1.00 62.03 103 TYR A N 1
ATOM 831 C CA . TYR A 1 103 ? 19.768 -2.893 -44.562 1.00 62.03 103 TYR A CA 1
ATOM 832 C C . TYR A 1 103 ? 18.899 -1.663 -44.866 1.00 62.03 103 TYR A C 1
ATOM 834 O O . TYR A 1 103 ? 18.654 -1.397 -46.035 1.00 62.03 103 TYR A O 1
ATOM 842 N N . LYS A 1 104 ? 18.463 -0.876 -43.867 1.00 61.72 104 LYS A N 1
ATOM 843 C CA . LYS A 1 104 ? 17.681 0.358 -44.115 1.00 61.72 104 LYS A CA 1
ATOM 844 C C . LYS A 1 104 ? 18.526 1.437 -44.786 1.00 61.72 104 LYS A C 1
ATOM 846 O O . LYS A 1 104 ? 18.049 2.116 -45.690 1.00 61.72 104 LYS A O 1
ATOM 851 N N . ARG A 1 105 ? 19.785 1.580 -44.361 1.00 63.28 105 ARG A N 1
ATOM 852 C CA . ARG A 1 105 ? 20.724 2.548 -44.950 1.00 63.28 105 ARG A CA 1
ATOM 853 C C . ARG A 1 105 ? 21.073 2.202 -46.400 1.00 63.28 105 ARG A C 1
ATOM 855 O O . ARG A 1 105 ? 21.102 3.102 -47.229 1.00 63.28 105 ARG A O 1
ATOM 862 N N . LEU A 1 106 ? 21.300 0.922 -46.708 1.00 61.81 106 LEU A N 1
ATOM 863 C CA . LEU A 1 106 ? 21.511 0.439 -48.079 1.00 61.81 106 LEU A CA 1
ATOM 864 C C . LEU A 1 106 ? 20.235 0.541 -48.917 1.00 61.81 106 LEU A C 1
ATOM 866 O O . LEU A 1 106 ? 20.294 1.038 -50.032 1.00 61.81 106 LEU A O 1
ATOM 870 N N . SER A 1 107 ? 19.081 0.141 -48.377 1.00 64.12 107 SER A N 1
ATOM 871 C CA . SER A 1 107 ? 17.790 0.211 -49.074 1.00 64.12 107 SER A CA 1
ATOM 872 C C . SER A 1 107 ? 17.439 1.631 -49.526 1.00 64.12 107 SER A C 1
ATOM 874 O O . SER A 1 107 ? 16.924 1.790 -50.627 1.00 64.12 107 SER A O 1
ATOM 876 N N . ALA A 1 108 ? 17.758 2.654 -48.728 1.00 63.94 108 ALA A N 1
ATOM 877 C CA . ALA A 1 108 ? 17.515 4.053 -49.083 1.00 63.94 108 ALA A CA 1
ATOM 878 C C . ALA A 1 108 ? 18.490 4.618 -50.136 1.00 63.94 108 ALA A C 1
ATOM 880 O O . ALA A 1 108 ? 18.227 5.679 -50.689 1.00 63.94 108 ALA A O 1
ATOM 881 N N . HIS A 1 109 ? 19.621 3.952 -50.393 1.00 59.34 109 HIS A N 1
ATOM 882 C CA . HIS A 1 109 ? 20.634 4.390 -51.365 1.00 59.34 109 HIS A CA 1
ATOM 883 C C . HIS A 1 109 ? 20.726 3.468 -52.598 1.00 59.34 109 HIS A C 1
ATOM 885 O O . HIS A 1 109 ? 21.465 3.754 -53.532 1.00 59.34 109 HIS A O 1
ATOM 891 N N . ILE A 1 110 ? 19.967 2.365 -52.604 1.00 59.88 110 ILE A N 1
ATOM 892 C CA . ILE A 1 110 ? 19.787 1.438 -53.734 1.00 59.88 110 ILE A CA 1
ATOM 893 C C . ILE A 1 110 ? 1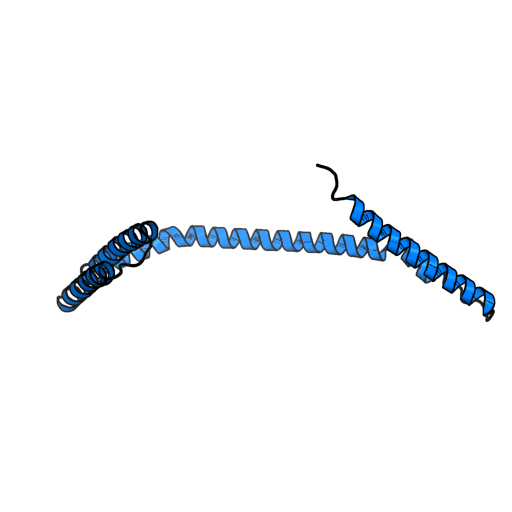8.664 1.888 -54.678 1.00 59.88 110 ILE A C 1
ATOM 895 O O . ILE A 1 110 ? 18.473 1.260 -55.717 1.00 59.88 110 ILE A O 1
ATOM 899 N N . THR A 1 111 ? 17.946 2.983 -54.389 1.00 53.28 111 THR A N 1
ATOM 900 C CA . THR A 1 111 ? 17.123 3.661 -55.403 1.00 53.28 111 THR A CA 1
ATOM 901 C C . THR A 1 111 ? 18.053 4.235 -56.468 1.00 53.28 111 THR A C 1
ATOM 903 O O . THR A 1 111 ? 18.481 5.384 -56.421 1.00 53.28 111 THR A O 1
ATOM 906 N N . ILE A 1 112 ? 18.440 3.350 -57.378 1.00 52.19 112 ILE A N 1
ATOM 907 C CA . ILE A 1 112 ? 19.145 3.615 -58.610 1.00 52.19 112 ILE A CA 1
ATOM 908 C C . ILE A 1 112 ? 18.133 4.366 -59.471 1.00 52.19 112 ILE A C 1
ATOM 910 O O . ILE A 1 112 ? 17.276 3.760 -60.110 1.00 52.19 112 ILE A O 1
ATOM 914 N N . ASP A 1 113 ? 18.198 5.695 -59.430 1.00 48.81 113 ASP A N 1
ATOM 915 C CA . ASP A 1 113 ? 17.643 6.529 -60.488 1.00 48.81 113 ASP A CA 1
ATOM 916 C C . ASP A 1 113 ? 18.446 6.216 -61.759 1.00 48.81 113 ASP A C 1
ATOM 918 O O . ASP A 1 113 ? 19.527 6.758 -61.994 1.00 48.81 113 ASP A O 1
ATOM 922 N N . LEU A 1 114 ? 17.956 5.265 -62.552 1.00 46.97 114 LEU A N 1
ATOM 923 C CA . LEU A 1 114 ? 18.458 4.968 -63.890 1.00 46.97 114 LEU A CA 1
ATOM 924 C C . LEU A 1 114 ? 17.253 4.882 -64.841 1.00 46.97 114 LEU A C 1
ATOM 926 O O . LEU A 1 114 ? 16.188 4.423 -64.423 1.00 46.97 114 LEU A O 1
ATOM 930 N N . PRO A 1 115 ? 17.379 5.382 -66.084 1.00 47.94 115 PRO A N 1
ATOM 931 C CA . PRO A 1 115 ? 16.249 5.762 -66.913 1.00 47.94 115 PRO A CA 1
ATOM 932 C C . PRO A 1 115 ? 15.471 4.532 -67.375 1.00 47.94 115 PRO A C 1
ATOM 934 O O . PRO A 1 115 ? 16.072 3.549 -67.802 1.00 47.94 115 PRO A O 1
ATOM 937 N N . ASP A 1 116 ? 14.144 4.640 -67.294 1.00 44.66 116 ASP A N 1
ATOM 938 C CA . ASP A 1 116 ? 13.108 3.892 -68.012 1.00 44.66 116 ASP A CA 1
ATOM 939 C C . ASP A 1 116 ? 13.566 2.630 -68.760 1.00 44.66 116 ASP A C 1
ATOM 941 O O . ASP A 1 116 ? 13.681 2.608 -69.987 1.00 44.66 116 ASP A O 1
ATOM 945 N N . LEU A 1 117 ? 13.727 1.530 -68.022 1.00 52.91 117 LEU A N 1
ATOM 946 C CA . LEU A 1 117 ? 13.536 0.198 -68.586 1.00 52.91 117 LEU A CA 1
ATOM 947 C C . LEU A 1 117 ? 12.557 -0.581 -67.683 1.00 52.91 117 LEU A C 1
ATOM 949 O O . LEU A 1 117 ? 12.956 -1.073 -66.623 1.00 52.91 117 LEU A O 1
ATOM 953 N N . PRO A 1 118 ? 11.263 -0.660 -68.053 1.00 57.44 118 PRO A N 1
ATOM 954 C CA . PRO A 1 118 ? 10.200 -1.162 -67.174 1.00 57.44 118 PRO A CA 1
ATOM 955 C C . PRO A 1 118 ? 10.397 -2.629 -66.763 1.00 57.44 118 PRO A C 1
ATOM 957 O O . PRO A 1 118 ? 10.088 -2.999 -65.634 1.00 57.44 118 PRO A O 1
ATOM 960 N N . GLU A 1 119 ? 11.004 -3.446 -67.626 1.00 57.91 119 GLU A N 1
ATOM 961 C CA . GLU A 1 119 ? 11.182 -4.882 -67.377 1.00 57.91 119 GLU A CA 1
ATOM 962 C C . GLU A 1 119 ? 12.168 -5.192 -66.237 1.00 57.91 119 GLU A C 1
ATOM 964 O O . GLU A 1 119 ? 11.982 -6.158 -65.498 1.00 57.91 119 GLU A O 1
ATOM 969 N N . LEU A 1 120 ? 13.201 -4.360 -66.048 1.00 58.09 120 LEU A N 1
ATOM 970 C CA . LEU A 1 120 ? 14.199 -4.566 -64.992 1.00 58.09 120 LEU A CA 1
ATOM 971 C C . LEU A 1 120 ? 13.709 -4.047 -63.631 1.00 58.09 120 LEU A C 1
ATOM 973 O O . LEU A 1 120 ? 14.010 -4.642 -62.596 1.00 58.09 120 LEU A O 1
ATOM 977 N N . SER A 1 121 ? 12.927 -2.964 -63.638 1.00 60.19 121 SER A N 1
ATOM 978 C CA . SER A 1 121 ? 12.335 -2.376 -62.432 1.00 60.19 121 SER A CA 1
ATOM 979 C C . SER A 1 121 ? 11.304 -3.310 -61.795 1.00 60.19 121 SER A C 1
ATOM 981 O O . SER A 1 121 ? 11.346 -3.542 -60.585 1.00 60.19 121 SER A O 1
ATOM 983 N N . ASP A 1 122 ? 10.435 -3.926 -62.601 1.00 66.50 122 ASP A N 1
ATOM 984 C CA . ASP A 1 122 ? 9.436 -4.869 -62.096 1.00 66.50 122 ASP A CA 1
ATOM 985 C C . ASP A 1 122 ? 10.072 -6.148 -61.548 1.00 66.50 122 ASP A C 1
ATOM 987 O O . ASP A 1 122 ? 9.694 -6.595 -60.465 1.00 66.50 122 ASP A O 1
ATOM 991 N N . ALA A 1 123 ? 11.099 -6.680 -62.217 1.00 66.44 123 ALA A N 1
ATOM 992 C CA . ALA A 1 123 ? 11.837 -7.841 -61.724 1.00 66.44 123 ALA A CA 1
ATOM 993 C C . ALA A 1 123 ? 12.559 -7.547 -60.397 1.00 66.44 123 ALA A C 1
ATOM 995 O O . ALA A 1 123 ? 12.556 -8.373 -59.477 1.00 66.44 123 ALA A O 1
ATOM 996 N N . LEU A 1 124 ? 13.156 -6.358 -60.267 1.00 70.56 124 LEU A N 1
ATOM 997 C CA . LEU A 1 124 ? 13.832 -5.943 -59.040 1.00 70.56 124 LEU A CA 1
ATOM 998 C C . LEU A 1 124 ? 12.831 -5.701 -57.903 1.00 70.56 124 LEU A C 1
ATOM 1000 O O . LEU A 1 124 ? 13.073 -6.136 -56.777 1.00 70.56 124 LEU A O 1
ATOM 1004 N N . ARG A 1 125 ? 11.686 -5.075 -58.197 1.00 71.62 125 ARG A N 1
ATOM 1005 C CA . ARG A 1 125 ? 10.593 -4.857 -57.241 1.00 71.62 125 ARG A CA 1
ATOM 1006 C C . ARG A 1 125 ? 9.969 -6.173 -56.782 1.00 71.62 125 ARG A C 1
ATOM 1008 O O . ARG A 1 125 ? 9.775 -6.353 -55.584 1.00 71.62 125 ARG A O 1
ATOM 1015 N N . GLU A 1 126 ? 9.715 -7.114 -57.691 1.00 77.31 126 GLU A N 1
ATOM 1016 C CA . GLU A 1 126 ? 9.187 -8.441 -57.350 1.00 77.31 126 GLU A CA 1
ATOM 1017 C C . GLU A 1 126 ? 10.180 -9.226 -56.481 1.00 77.31 126 GLU A C 1
ATOM 1019 O O . GLU A 1 126 ? 9.799 -9.829 -55.473 1.00 77.31 126 GLU A O 1
ATOM 1024 N N . THR A 1 127 ? 11.470 -9.171 -56.827 1.00 74.31 127 THR A N 1
ATOM 1025 C CA . THR A 1 127 ? 12.535 -9.803 -56.038 1.00 74.31 127 THR A CA 1
ATOM 1026 C C . THR A 1 127 ? 12.632 -9.170 -54.651 1.00 74.31 127 THR A C 1
ATOM 1028 O O . THR A 1 127 ? 12.722 -9.893 -53.658 1.00 74.31 127 THR A O 1
ATOM 1031 N N . ALA A 1 128 ? 12.536 -7.841 -54.553 1.00 70.88 128 ALA A N 1
ATOM 1032 C CA . ALA A 1 128 ? 12.519 -7.129 -53.280 1.00 70.88 128 ALA A 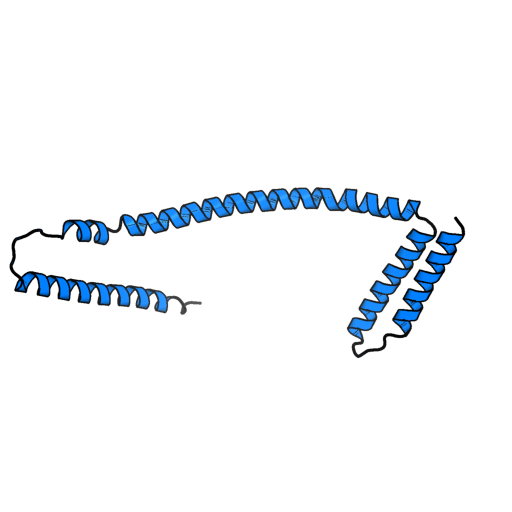CA 1
ATOM 1033 C C . ALA A 1 128 ? 11.321 -7.545 -52.411 1.00 70.88 128 ALA A C 1
ATOM 1035 O O . ALA A 1 128 ? 11.516 -7.900 -51.249 1.00 70.88 128 ALA A O 1
ATOM 1036 N N . SER A 1 129 ? 10.109 -7.609 -52.974 1.00 75.94 129 SER A N 1
ATOM 1037 C CA . SER A 1 129 ? 8.914 -8.062 -52.248 1.00 75.94 129 SER A CA 1
ATOM 1038 C C . SER A 1 129 ? 9.015 -9.523 -51.788 1.00 75.94 129 SER A C 1
ATOM 1040 O O . SER A 1 129 ? 8.616 -9.847 -50.668 1.00 75.94 129 SER A O 1
ATOM 1042 N N . LYS A 1 130 ? 9.594 -10.418 -52.602 1.00 79.69 130 LYS A N 1
ATOM 1043 C CA . LYS A 1 130 ? 9.845 -11.820 -52.214 1.00 79.69 130 LYS A CA 1
ATOM 1044 C C . LYS A 1 130 ? 10.848 -11.930 -51.069 1.00 79.69 130 LYS A C 1
ATOM 1046 O O . LYS A 1 130 ? 10.599 -12.661 -50.111 1.00 79.69 130 LYS A O 1
ATOM 1051 N N . VAL A 1 131 ? 11.957 -11.195 -51.139 1.00 76.06 131 VAL A N 1
ATOM 1052 C CA . VAL A 1 131 ? 12.987 -11.200 -50.090 1.00 76.06 131 VAL A CA 1
ATOM 1053 C C . VAL A 1 131 ? 12.446 -10.604 -48.791 1.00 76.06 131 VAL A C 1
ATOM 1055 O O . VAL A 1 131 ? 12.679 -11.171 -47.724 1.00 76.06 131 VAL A O 1
ATOM 1058 N N . GLU A 1 132 ? 11.668 -9.525 -48.861 1.00 75.50 132 GLU A N 1
ATOM 1059 C CA . GLU A 1 132 ? 11.010 -8.940 -47.691 1.00 75.50 132 GLU A CA 1
ATOM 1060 C C . GLU A 1 132 ? 10.040 -9.934 -47.036 1.00 75.50 132 GLU A C 1
ATOM 1062 O O . GLU A 1 132 ? 10.096 -10.133 -45.820 1.00 75.50 132 GLU A O 1
ATOM 1067 N N . SER A 1 133 ? 9.233 -10.649 -47.830 1.00 75.44 133 SER A N 1
ATOM 1068 C CA . SER A 1 133 ? 8.352 -11.709 -47.326 1.00 75.44 133 SER A CA 1
ATOM 1069 C C . SER A 1 133 ? 9.135 -12.847 -46.661 1.00 75.44 133 SER A C 1
ATOM 1071 O O . SER A 1 133 ? 8.748 -13.313 -45.589 1.00 75.44 133 SER A O 1
ATOM 1073 N N . MET A 1 134 ? 10.250 -13.289 -47.250 1.00 75.50 134 MET A N 1
ATOM 1074 C CA . MET A 1 134 ? 11.102 -14.332 -46.660 1.00 75.50 134 MET A CA 1
ATOM 1075 C C . MET A 1 134 ? 11.749 -13.872 -45.346 1.00 75.50 134 MET A C 1
ATOM 1077 O O . MET A 1 134 ? 11.811 -14.629 -44.378 1.00 75.50 134 MET A O 1
ATOM 1081 N N . MET A 1 135 ? 12.208 -12.620 -45.279 1.00 73.19 135 MET A N 1
ATOM 1082 C CA . MET A 1 135 ? 12.817 -12.060 -44.070 1.00 73.19 135 MET A CA 1
ATOM 1083 C C . MET A 1 135 ? 11.791 -11.818 -42.957 1.00 73.19 135 MET A C 1
ATOM 1085 O O . MET A 1 135 ? 12.096 -12.052 -41.784 1.00 73.19 135 MET A O 1
ATOM 1089 N N . ALA A 1 136 ? 10.571 -11.396 -43.297 1.00 71.56 136 ALA A N 1
ATOM 1090 C CA . ALA A 1 136 ? 9.471 -11.283 -42.343 1.00 71.56 136 ALA A CA 1
ATOM 1091 C C . ALA A 1 136 ? 9.101 -12.656 -41.755 1.00 71.56 136 ALA A C 1
ATOM 1093 O O . ALA A 1 136 ? 8.970 -12.782 -40.536 1.00 71.56 136 ALA A O 1
ATOM 1094 N N . GLN A 1 137 ? 9.043 -13.696 -42.596 1.00 71.12 137 GLN A N 1
ATOM 1095 C CA . GLN A 1 137 ? 8.811 -15.080 -42.167 1.00 71.12 137 GLN A CA 1
ATOM 1096 C C . GLN A 1 137 ? 9.924 -15.604 -41.246 1.00 71.12 137 GLN A C 1
ATOM 1098 O O . GLN A 1 137 ? 9.637 -16.234 -40.226 1.00 71.12 137 GLN A O 1
ATOM 1103 N N . ALA A 1 138 ? 11.190 -15.296 -41.545 1.00 67.25 138 ALA A N 1
ATOM 1104 C CA . ALA A 1 138 ? 12.322 -15.674 -40.697 1.00 67.25 138 ALA A CA 1
ATOM 1105 C C . ALA A 1 138 ? 12.271 -15.000 -39.313 1.00 67.25 138 ALA A C 1
ATOM 1107 O O . ALA A 1 138 ? 12.570 -15.639 -38.303 1.00 67.25 138 ALA A O 1
ATOM 1108 N N . ARG A 1 139 ? 11.826 -13.736 -39.236 1.00 64.62 139 ARG A N 1
ATOM 1109 C CA . ARG A 1 139 ? 11.617 -13.047 -37.950 1.00 64.62 139 ARG A CA 1
ATOM 1110 C C . ARG A 1 139 ? 10.510 -13.701 -37.125 1.00 64.62 139 ARG A C 1
ATOM 1112 O O . ARG A 1 139 ? 10.713 -13.931 -35.936 1.00 64.62 139 ARG A O 1
ATOM 1119 N N . THR A 1 140 ? 9.382 -14.064 -37.735 1.00 62.62 140 THR A N 1
ATOM 1120 C CA . THR A 1 140 ? 8.310 -14.784 -37.025 1.00 62.62 140 THR A CA 1
ATOM 1121 C C . THR A 1 140 ? 8.725 -16.195 -36.604 1.00 62.62 140 THR A C 1
ATOM 1123 O O . THR A 1 140 ? 8.366 -16.629 -35.514 1.00 62.62 140 THR A O 1
ATOM 1126 N N . ALA A 1 141 ? 9.548 -16.885 -37.400 1.00 61.47 141 ALA A N 1
ATOM 1127 C CA . ALA A 1 141 ? 10.079 -18.201 -37.047 1.00 61.47 141 ALA A CA 1
ATOM 1128 C C . ALA A 1 141 ? 11.044 -18.138 -35.849 1.00 61.47 141 ALA A C 1
ATOM 1130 O O . ALA A 1 141 ? 10.992 -19.001 -34.979 1.00 61.47 141 ALA A O 1
ATOM 1131 N N . SER A 1 142 ? 11.868 -17.086 -35.755 1.00 55.00 142 SER A N 1
ATOM 1132 C CA . SER A 1 142 ? 12.793 -16.898 -34.626 1.00 55.00 142 SER A CA 1
ATOM 1133 C C . SER A 1 142 ? 12.107 -16.597 -33.284 1.00 55.00 142 SER A C 1
ATOM 1135 O O . SER A 1 142 ? 12.691 -16.846 -32.232 1.00 55.00 142 SER A O 1
ATOM 1137 N N . LEU A 1 143 ? 10.862 -16.106 -33.303 1.00 56.31 143 LEU A N 1
ATOM 1138 C CA . LEU A 1 143 ? 10.049 -15.902 -32.097 1.00 56.31 143 LEU A CA 1
ATOM 1139 C C . LEU A 1 143 ? 9.384 -17.204 -31.614 1.00 56.31 143 LEU A C 1
ATOM 1141 O O . LEU A 1 143 ? 9.176 -17.360 -30.417 1.00 56.31 143 LEU A O 1
ATOM 1145 N N . ALA A 1 144 ? 9.110 -18.160 -32.510 1.00 54.91 144 ALA A N 1
ATOM 1146 C CA . ALA A 1 144 ? 8.477 -19.439 -32.171 1.00 54.91 144 ALA A CA 1
ATOM 1147 C C . ALA A 1 144 ? 9.436 -20.467 -31.531 1.00 54.91 144 ALA A C 1
ATOM 1149 O O . ALA A 1 144 ? 8.989 -21.464 -30.971 1.00 54.91 144 ALA A O 1
ATOM 1150 N N . THR A 1 145 ? 10.752 -20.246 -31.593 1.00 51.78 145 THR A N 1
ATOM 1151 C CA . THR A 1 145 ? 11.763 -21.181 -31.068 1.00 51.78 145 THR A CA 1
ATOM 1152 C C . THR A 1 145 ? 12.162 -20.951 -29.606 1.00 51.78 145 THR A C 1
ATOM 1154 O O . THR A 1 145 ? 13.018 -21.681 -29.115 1.00 51.78 145 THR A O 1
ATOM 1157 N N . ASN A 1 146 ? 11.576 -19.977 -28.894 1.00 49.34 146 ASN A N 1
ATOM 1158 C CA . ASN A 1 146 ? 12.010 -19.626 -27.530 1.00 49.34 146 ASN A CA 1
ATOM 1159 C C . ASN A 1 146 ? 11.088 -20.103 -26.384 1.00 49.34 146 ASN A C 1
ATOM 1161 O O . ASN A 1 146 ? 11.384 -19.815 -25.231 1.00 49.34 146 ASN A O 1
ATOM 1165 N N . ASP A 1 147 ? 10.029 -20.873 -26.662 1.00 42.97 147 ASP A N 1
ATOM 1166 C CA . ASP A 1 147 ? 9.125 -21.438 -25.632 1.00 42.97 147 ASP A CA 1
ATOM 1167 C C . ASP A 1 147 ? 9.506 -22.872 -25.189 1.00 42.97 147 ASP A C 1
ATOM 1169 O O . ASP A 1 147 ? 8.686 -23.615 -24.652 1.00 42.97 147 ASP A O 1
ATOM 1173 N N . GLY A 1 148 ? 10.751 -23.299 -25.426 1.00 50.22 148 GLY A N 1
ATOM 1174 C CA . GLY A 1 148 ? 11.121 -24.718 -25.381 1.00 50.22 148 GLY A CA 1
ATOM 1175 C C . GLY A 1 148 ? 12.392 -25.099 -24.631 1.00 50.22 148 GLY A C 1
ATOM 1176 O O . GLY A 1 148 ? 12.913 -26.173 -24.917 1.00 50.22 148 GLY A O 1
ATOM 1177 N N . ASN A 1 149 ? 12.914 -24.294 -23.700 1.00 43.72 149 ASN A N 1
ATOM 1178 C CA . ASN A 1 149 ? 13.976 -24.789 -22.820 1.00 43.72 149 ASN A CA 1
ATOM 1179 C C . ASN A 1 149 ? 13.778 -24.357 -21.365 1.00 43.72 149 ASN A C 1
ATOM 1181 O O . ASN A 1 149 ? 13.831 -23.172 -21.042 1.00 43.72 149 ASN A O 1
ATOM 1185 N N . SER A 1 150 ? 13.532 -25.378 -20.542 1.00 40.44 150 SER A N 1
ATOM 1186 C CA . SER A 1 150 ? 13.506 -25.389 -19.078 1.00 40.44 150 SER A CA 1
ATOM 1187 C C . SER A 1 150 ? 14.757 -24.805 -18.426 1.00 40.44 150 SER A C 1
ATOM 1189 O O . SER A 1 150 ? 15.827 -24.795 -19.080 1.00 40.44 150 SER A O 1
#

Secondary structure (DSSP, 8-state):
-HHHHHHHHHHHHHHHHHHTT---S-HHHHHHHHHHHHHHHHHHHHHHH-HHHHHHHHHHHHHHHHHHHHHHHHHHHHHHHHHHHHHHHHHHHHHHHHHH-HHHHHHTT--------HHHHHHHHHHHHHHHHHHHHHHHHHHHTSS---

InterPro domains:
  IPR019320 BLOC-1-related complex subunit 8 [PF10167] (26-101)
  IPR019320 BLOC-1-related complex subunit 8 [PTHR21146] (27-96)